Protein AF-A0A8J3RKN8-F1 (afdb_monomer_lite)

Sequence (64 aa):
MASTRREMALVALLDDITALAGATDDLEEAARAALSTVCELTGWPLGHLGVPADDGQGFVSAGI

pLDDT: mean 89.52, std 7.95, range [47.56, 95.56]

Structure (mmCIF, N/CA/C/O backbone):
data_AF-A0A8J3RKN8-F1
#
_entry.id   AF-A0A8J3RKN8-F1
#
loop_
_atom_site.group_PDB
_atom_site.id
_atom_site.type_symbol
_atom_site.label_atom_id
_atom_site.label_alt_id
_atom_site.label_comp_id
_atom_site.label_asym_id
_atom_site.label_entity_id
_atom_site.label_seq_id
_atom_site.pdbx_PDB_ins_code
_atom_site.Cartn_x
_atom_site.Cartn_y
_atom_site.Cartn_z
_atom_site.occupancy
_atom_site.B_iso_or_equiv
_atom_site.auth_seq_id
_atom_site.auth_comp_id
_atom_site.auth_asym_id
_atom_site.auth_atom_id
_atom_site.pdbx_PDB_model_num
ATOM 1 N N . MET A 1 1 ? -9.149 13.935 21.029 1.00 47.56 1 MET A N 1
ATOM 2 C CA . MET A 1 1 ? -8.645 12.541 21.053 1.00 47.56 1 MET A CA 1
ATOM 3 C C . MET A 1 1 ? -9.048 11.767 19.787 1.00 47.56 1 MET A C 1
ATOM 5 O O . MET A 1 1 ? -9.560 10.662 19.884 1.00 47.56 1 MET A O 1
ATOM 9 N N . ALA A 1 2 ? -8.824 12.333 18.593 1.00 57.12 2 A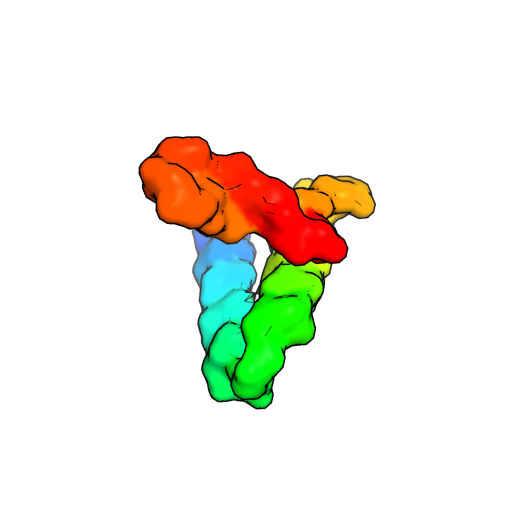LA A N 1
ATOM 10 C CA . ALA A 1 2 ? -9.081 11.658 17.312 1.00 57.12 2 ALA A CA 1
ATOM 11 C C . ALA A 1 2 ? -7.786 11.217 16.595 1.00 57.12 2 ALA A C 1
ATOM 13 O O . ALA A 1 2 ? -7.851 10.372 15.707 1.00 57.12 2 ALA A O 1
ATOM 14 N N . SER A 1 3 ? -6.616 11.749 16.990 1.00 72.69 3 SER A N 1
ATOM 15 C CA . SER A 1 3 ? -5.354 11.475 16.288 1.00 72.69 3 SER A CA 1
ATOM 16 C C . SER A 1 3 ? -4.855 10.049 16.531 1.00 72.69 3 SER A C 1
ATOM 18 O O . SER A 1 3 ? -4.560 9.358 15.567 1.00 72.69 3 SER A O 1
ATOM 20 N N . THR A 1 4 ? -4.938 9.533 17.763 1.00 85.38 4 THR A N 1
ATOM 21 C CA . THR A 1 4 ? -4.416 8.197 18.106 1.00 85.38 4 THR A CA 1
ATOM 22 C C . THR A 1 4 ? -5.082 7.059 17.331 1.00 85.38 4 THR A C 1
ATOM 24 O O . THR A 1 4 ? -4.397 6.166 16.853 1.00 85.38 4 THR A O 1
ATOM 27 N N . ARG A 1 5 ? -6.413 7.083 17.141 1.00 90.50 5 ARG A N 1
ATOM 28 C CA . ARG A 1 5 ? -7.100 6.029 16.367 1.00 90.50 5 ARG A CA 1
ATOM 29 C C . ARG A 1 5 ? -6.684 6.054 14.898 1.00 90.50 5 ARG A C 1
ATOM 31 O O . ARG A 1 5 ? -6.470 5.003 14.308 1.00 90.50 5 ARG A O 1
ATOM 38 N N . ARG A 1 6 ? -6.590 7.252 14.316 1.00 89.50 6 ARG A N 1
ATOM 39 C CA . ARG A 1 6 ? -6.162 7.429 12.926 1.00 89.50 6 ARG A CA 1
ATOM 40 C C . ARG A 1 6 ? -4.712 6.987 12.748 1.00 89.50 6 ARG A C 1
ATOM 42 O O . ARG A 1 6 ? -4.422 6.261 11.812 1.00 89.50 6 ARG A O 1
ATOM 49 N N . GLU A 1 7 ? -3.829 7.405 13.647 1.00 93.25 7 GLU A N 1
ATOM 50 C CA . GLU A 1 7 ? -2.414 7.027 13.648 1.00 93.25 7 GLU A CA 1
ATOM 51 C C . GLU A 1 7 ? -2.247 5.511 13.759 1.00 93.25 7 GLU A C 1
ATOM 53 O O . GLU A 1 7 ? -1.549 4.926 12.942 1.00 93.25 7 GLU A O 1
ATOM 58 N N . MET A 1 8 ? -2.953 4.857 14.687 1.00 94.69 8 MET A N 1
ATOM 59 C CA . MET A 1 8 ? -2.934 3.396 14.810 1.00 94.69 8 MET A CA 1
ATOM 60 C C . MET A 1 8 ? -3.399 2.693 13.533 1.00 94.69 8 MET A C 1
ATOM 62 O O . MET A 1 8 ? -2.789 1.711 13.128 1.00 94.69 8 MET A O 1
ATOM 66 N N . ALA A 1 9 ? -4.456 3.195 12.892 1.00 93.44 9 ALA A N 1
ATOM 67 C CA . ALA A 1 9 ? -4.961 2.609 11.655 1.00 93.44 9 ALA A CA 1
ATOM 68 C C . ALA A 1 9 ? -3.977 2.780 10.484 1.00 93.44 9 ALA A C 1
ATOM 70 O O . ALA A 1 9 ? -3.824 1.873 9.675 1.00 93.44 9 ALA A O 1
ATOM 71 N N . LEU A 1 10 ? -3.273 3.915 10.417 1.00 93.88 10 LEU A N 1
ATOM 72 C CA . LEU A 1 10 ? -2.215 4.133 9.428 1.00 93.88 10 LEU A CA 1
ATOM 73 C C . LEU A 1 10 ? -0.989 3.253 9.692 1.00 93.88 10 LEU A C 1
ATOM 75 O O . LEU A 1 10 ? -0.401 2.744 8.746 1.00 93.88 10 LEU A O 1
ATOM 79 N N . VAL A 1 11 ? -0.609 3.055 10.957 1.00 95.44 11 VAL A N 1
ATOM 80 C CA . VAL A 1 11 ? 0.486 2.140 11.319 1.00 95.44 11 VAL A CA 1
ATOM 81 C C . VAL A 1 11 ? 0.131 0.702 10.946 1.00 95.44 11 VAL A C 1
ATOM 83 O O . VAL A 1 11 ? 0.952 0.039 10.325 1.00 95.44 11 VAL A O 1
ATOM 86 N N . ALA A 1 12 ? -1.087 0.248 11.255 1.00 95.00 12 ALA A N 1
ATOM 87 C CA . ALA A 1 12 ? -1.558 -1.082 10.867 1.00 95.00 12 ALA A CA 1
ATOM 88 C C . ALA A 1 12 ? -1.545 -1.270 9.341 1.00 95.00 12 ALA A C 1
ATOM 90 O O . ALA A 1 12 ? -1.019 -2.259 8.853 1.00 95.00 12 ALA A O 1
ATOM 91 N N . LEU A 1 13 ? -2.016 -0.271 8.585 1.00 94.94 13 LEU A N 1
ATOM 92 C CA . LEU A 1 13 ? -1.959 -0.295 7.121 1.00 94.94 13 LEU A CA 1
ATOM 93 C C . LEU A 1 13 ? -0.530 -0.459 6.587 1.00 94.94 13 LEU A C 1
ATOM 95 O O . LEU A 1 13 ? -0.307 -1.211 5.643 1.00 94.94 13 LEU A O 1
ATOM 99 N N . LEU A 1 14 ? 0.434 0.270 7.154 1.00 94.62 14 LEU A N 1
ATOM 100 C CA . LEU A 1 14 ? 1.830 0.177 6.725 1.00 94.62 14 LEU A CA 1
ATOM 101 C C . LEU A 1 14 ? 2.437 -1.191 7.053 1.00 94.62 14 LEU A C 1
ATOM 103 O O . LEU A 1 14 ? 3.215 -1.705 6.249 1.00 94.62 14 LEU A O 1
ATOM 107 N N . ASP A 1 15 ? 2.079 -1.775 8.197 1.00 95.56 15 ASP A N 1
ATOM 108 C CA . ASP A 1 15 ? 2.509 -3.120 8.590 1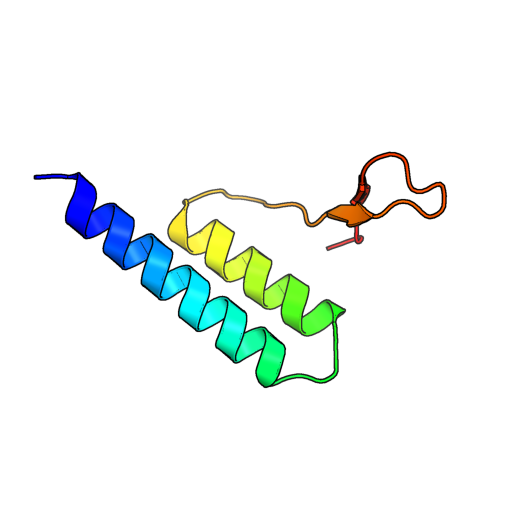.00 95.56 15 ASP A CA 1
ATOM 109 C C . ASP A 1 15 ? 1.957 -4.176 7.621 1.00 95.56 15 ASP A C 1
ATOM 111 O O . ASP A 1 15 ? 2.724 -4.955 7.055 1.00 95.56 15 ASP A O 1
ATOM 115 N N . ASP A 1 16 ? 0.658 -4.108 7.311 1.00 93.62 16 ASP A N 1
ATOM 116 C CA . ASP A 1 16 ? -0.007 -5.011 6.365 1.00 93.62 16 ASP A CA 1
ATOM 117 C C . ASP A 1 16 ? 0.617 -4.933 4.962 1.00 93.62 16 ASP A C 1
ATOM 119 O O . ASP A 1 16 ? 0.948 -5.958 4.363 1.00 93.62 16 ASP A O 1
ATOM 123 N N . ILE A 1 17 ? 0.836 -3.721 4.436 1.00 92.31 17 ILE A N 1
ATOM 124 C CA . ILE A 1 17 ? 1.468 -3.525 3.119 1.00 92.31 17 ILE A CA 1
ATOM 125 C C . ILE A 1 17 ? 2.906 -4.057 3.115 1.00 92.31 17 ILE A C 1
ATOM 127 O O . ILE A 1 17 ? 3.334 -4.668 2.136 1.00 92.31 17 ILE A O 1
ATOM 131 N N . THR A 1 18 ? 3.652 -3.852 4.203 1.00 92.69 18 THR A N 1
ATOM 132 C CA . THR A 1 18 ? 5.032 -4.347 4.323 1.00 92.69 18 THR A CA 1
ATOM 133 C C . THR A 1 18 ? 5.068 -5.873 4.351 1.00 92.69 18 THR A C 1
ATOM 135 O O . THR A 1 18 ? 5.899 -6.478 3.673 1.00 92.69 18 THR A O 1
ATOM 138 N N . ALA A 1 19 ? 4.151 -6.504 5.086 1.00 92.19 19 ALA A N 1
ATOM 139 C CA . ALA A 1 19 ? 4.030 -7.956 5.135 1.00 92.19 19 ALA A CA 1
ATOM 140 C C . ALA A 1 19 ? 3.671 -8.542 3.762 1.00 92.19 19 ALA A C 1
ATOM 142 O O . ALA A 1 19 ? 4.294 -9.512 3.336 1.00 92.19 19 ALA A O 1
ATOM 143 N N . LEU A 1 20 ? 2.726 -7.923 3.044 1.00 90.25 20 LEU A N 1
ATOM 144 C CA . LEU A 1 20 ? 2.347 -8.320 1.684 1.00 90.25 20 LEU A CA 1
ATOM 145 C C . LEU A 1 20 ? 3.531 -8.226 0.719 1.00 90.25 20 LEU A C 1
ATOM 147 O O . LEU A 1 20 ? 3.819 -9.186 0.011 1.00 90.25 20 LEU A O 1
ATOM 151 N N . ALA A 1 21 ? 4.258 -7.106 0.738 1.00 86.00 21 ALA A N 1
ATOM 152 C CA . ALA A 1 21 ? 5.422 -6.900 -0.120 1.00 86.00 21 ALA A CA 1
ATOM 153 C C . ALA A 1 21 ? 6.564 -7.894 0.158 1.00 86.00 21 ALA A C 1
ATOM 155 O O . ALA A 1 21 ? 7.337 -8.197 -0.743 1.00 86.00 21 ALA A O 1
ATOM 156 N N . GLY A 1 22 ? 6.686 -8.398 1.390 1.00 88.12 22 GLY A N 1
ATOM 157 C CA . GLY A 1 22 ? 7.678 -9.414 1.751 1.00 88.12 22 GLY A CA 1
ATOM 158 C C . GLY A 1 22 ? 7.243 -10.861 1.497 1.00 88.12 22 GLY A C 1
ATOM 159 O O . GLY A 1 22 ? 8.075 -11.760 1.604 1.00 88.12 22 GLY A O 1
ATOM 160 N N . ALA A 1 23 ? 5.960 -11.102 1.214 1.00 88.25 23 ALA A N 1
ATOM 161 C CA . ALA A 1 23 ? 5.381 -12.442 1.102 1.00 88.25 23 ALA A CA 1
ATOM 162 C C . ALA A 1 23 ? 5.222 -12.942 -0.343 1.00 88.25 23 ALA A C 1
ATOM 164 O O . ALA A 1 23 ? 4.993 -14.137 -0.536 1.00 88.25 23 ALA A O 1
ATOM 165 N N . THR A 1 24 ? 5.332 -12.063 -1.341 1.00 87.06 24 THR A N 1
ATOM 166 C CA . THR A 1 24 ? 5.232 -12.416 -2.764 1.00 87.06 24 THR A CA 1
ATOM 167 C C . THR A 1 24 ? 6.465 -11.946 -3.533 1.00 87.06 24 THR A C 1
ATOM 169 O O . THR A 1 24 ? 7.041 -10.903 -3.230 1.00 87.06 24 THR A O 1
ATOM 172 N N . ASP A 1 25 ? 6.853 -12.725 -4.542 1.00 87.62 25 ASP A N 1
ATOM 173 C CA . ASP A 1 25 ? 7.868 -12.346 -5.530 1.00 87.62 25 ASP A CA 1
ATOM 174 C C . ASP A 1 25 ? 7.238 -11.636 -6.750 1.00 87.62 25 ASP A C 1
ATOM 176 O O . ASP A 1 25 ? 7.948 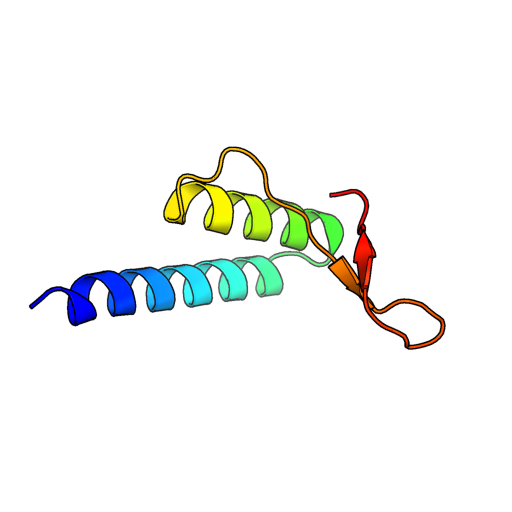-11.232 -7.675 1.00 87.62 25 ASP A O 1
ATOM 180 N N . ASP A 1 26 ? 5.908 -11.481 -6.770 1.00 89.19 26 ASP A N 1
ATOM 181 C CA . ASP A 1 26 ? 5.156 -10.814 -7.830 1.00 89.19 26 ASP A CA 1
ATOM 182 C C . ASP A 1 26 ? 4.743 -9.396 -7.405 1.00 89.19 26 ASP A C 1
ATOM 184 O O . ASP A 1 26 ? 3.888 -9.175 -6.542 1.00 89.19 26 ASP A O 1
ATOM 188 N N . LEU A 1 27 ? 5.353 -8.408 -8.061 1.00 85.00 27 LEU A N 1
ATOM 189 C CA . LEU A 1 27 ? 5.085 -6.994 -7.822 1.00 85.00 27 LEU A CA 1
ATOM 190 C C . LEU A 1 27 ? 3.628 -6.610 -8.118 1.00 85.00 27 LEU A C 1
ATOM 192 O O . LEU A 1 27 ? 3.075 -5.757 -7.424 1.00 85.00 27 LEU A O 1
ATOM 196 N N . GLU A 1 28 ? 3.010 -7.198 -9.143 1.00 87.81 28 GLU A N 1
ATOM 197 C CA . GLU A 1 28 ? 1.637 -6.881 -9.540 1.00 87.81 28 GLU A CA 1
ATOM 198 C C . GLU A 1 28 ? 0.640 -7.396 -8.498 1.00 87.81 28 GLU A C 1
ATOM 200 O O . GLU A 1 28 ? -0.296 -6.687 -8.119 1.00 87.81 28 GLU A O 1
ATOM 205 N N . GLU A 1 29 ? 0.874 -8.604 -7.985 1.00 89.00 29 GLU A N 1
ATOM 206 C CA . GLU A 1 29 ? 0.086 -9.188 -6.900 1.00 89.00 29 GLU A CA 1
ATOM 207 C C . GLU A 1 29 ? 0.205 -8.353 -5.618 1.00 89.00 29 GLU A C 1
ATOM 209 O O . GLU A 1 29 ? -0.815 -7.955 -5.042 1.00 89.00 29 GLU A O 1
ATOM 214 N N . ALA A 1 30 ? 1.435 -8.008 -5.214 1.00 89.88 30 ALA A N 1
ATOM 215 C CA . ALA A 1 30 ? 1.687 -7.150 -4.054 1.00 89.88 30 ALA A CA 1
ATOM 216 C C . ALA A 1 30 ? 0.980 -5.796 -4.188 1.00 89.88 30 ALA A C 1
ATOM 218 O O . ALA A 1 30 ? 0.348 -5.308 -3.248 1.00 89.88 30 ALA A O 1
ATOM 219 N N . ALA A 1 31 ? 1.064 -5.190 -5.373 1.00 90.19 31 ALA A N 1
ATOM 220 C CA . ALA A 1 31 ? 0.452 -3.907 -5.673 1.00 90.19 31 ALA A CA 1
ATOM 221 C C . ALA A 1 31 ? -1.081 -3.950 -5.632 1.00 90.19 31 ALA A C 1
ATOM 223 O O . ALA A 1 31 ? -1.696 -3.050 -5.055 1.00 90.19 31 ALA A O 1
ATOM 224 N N . ARG A 1 32 ? -1.706 -4.987 -6.207 1.00 91.38 32 ARG A N 1
ATOM 225 C CA . ARG A 1 32 ? -3.165 -5.194 -6.145 1.00 91.38 32 ARG A CA 1
ATOM 226 C C . ARG A 1 32 ? -3.636 -5.326 -4.702 1.00 91.38 32 ARG A C 1
ATOM 228 O O . ARG A 1 32 ? -4.596 -4.661 -4.313 1.00 91.38 32 ARG A O 1
ATOM 235 N N . ALA A 1 33 ? -2.942 -6.139 -3.909 1.00 91.69 33 ALA A N 1
ATOM 236 C CA . ALA A 1 33 ? -3.275 -6.338 -2.504 1.00 91.69 33 ALA A CA 1
ATOM 237 C C . ALA A 1 33 ? -3.127 -5.035 -1.702 1.00 91.69 33 ALA A C 1
ATOM 239 O O . ALA A 1 33 ? -4.066 -4.626 -1.022 1.00 91.69 33 ALA A O 1
ATOM 240 N N . ALA A 1 34 ? -2.006 -4.324 -1.858 1.00 92.94 34 ALA A N 1
ATOM 241 C CA . ALA A 1 34 ? -1.775 -3.046 -1.187 1.00 92.94 34 ALA A CA 1
ATOM 242 C C . ALA A 1 34 ? -2.836 -1.990 -1.548 1.00 92.94 34 ALA A C 1
ATOM 244 O O . ALA A 1 34 ? -3.333 -1.282 -0.670 1.00 92.94 34 ALA A O 1
ATOM 245 N N . LEU A 1 35 ? -3.220 -1.900 -2.827 1.00 93.62 35 LEU A N 1
ATOM 246 C CA . LEU A 1 35 ? -4.260 -0.980 -3.286 1.00 93.62 35 LEU A CA 1
ATOM 247 C C . LEU A 1 35 ? -5.629 -1.308 -2.670 1.00 93.62 35 LEU A C 1
ATOM 249 O O . LEU A 1 35 ? -6.337 -0.384 -2.261 1.00 93.62 35 LEU A O 1
ATOM 253 N N . SER A 1 36 ? -5.977 -2.597 -2.556 1.00 93.12 36 SER A N 1
ATOM 254 C CA . SER A 1 36 ? -7.205 -3.048 -1.883 1.00 93.12 36 SER A CA 1
ATOM 255 C C . SER A 1 36 ? -7.229 -2.600 -0.426 1.00 93.12 36 SER A C 1
ATOM 257 O O . SER A 1 36 ? -8.175 -1.932 -0.012 1.00 93.12 36 SER A O 1
ATOM 259 N N . THR A 1 37 ? -6.154 -2.852 0.329 1.00 93.94 37 THR A N 1
ATOM 260 C CA . THR A 1 37 ? -6.064 -2.484 1.752 1.00 93.94 37 THR A CA 1
ATOM 261 C C . THR A 1 37 ? -6.200 -0.973 1.964 1.00 93.94 37 THR A C 1
ATOM 263 O O . THR A 1 37 ? -6.878 -0.520 2.890 1.00 93.94 37 THR A O 1
ATOM 266 N N . VAL A 1 38 ? -5.610 -0.157 1.081 1.00 94.31 38 VAL A N 1
ATOM 267 C CA . VAL A 1 38 ? -5.776 1.307 1.120 1.00 94.31 38 VAL A CA 1
ATOM 268 C C . VAL A 1 38 ? -7.227 1.705 0.851 1.00 94.31 38 VAL A C 1
ATOM 270 O O . VAL A 1 38 ? -7.772 2.545 1.574 1.00 94.31 38 VAL A O 1
ATOM 273 N N . CYS A 1 39 ? -7.868 1.126 -0.166 1.00 95.31 39 CYS A N 1
ATOM 274 C CA . CYS A 1 39 ? -9.265 1.420 -0.496 1.00 95.31 39 CYS A CA 1
ATOM 275 C C . CYS A 1 39 ? -10.205 1.034 0.654 1.00 95.31 39 CYS A C 1
ATOM 277 O O . CYS A 1 39 ? -11.056 1.832 1.043 1.00 95.31 39 CYS A O 1
ATOM 279 N N . GLU A 1 40 ? -9.996 -0.133 1.262 1.00 94.38 40 GLU A N 1
ATOM 280 C CA . GLU A 1 40 ? -10.760 -0.619 2.414 1.00 94.38 40 GLU A CA 1
ATOM 281 C C . GLU A 1 40 ? -10.632 0.308 3.626 1.00 94.38 40 GLU A C 1
ATOM 283 O O . GLU A 1 40 ? -11.642 0.686 4.225 1.00 94.38 40 GLU A O 1
ATOM 288 N N . LEU A 1 41 ? -9.411 0.742 3.961 1.00 94.00 41 LEU A N 1
ATOM 289 C CA . LEU A 1 41 ? -9.194 1.648 5.090 1.00 94.00 41 LEU A CA 1
ATOM 290 C C . LEU A 1 41 ? -9.805 3.034 4.849 1.00 94.00 41 LEU A C 1
ATOM 292 O O . LEU A 1 41 ? -10.348 3.658 5.764 1.00 94.00 41 LEU A O 1
ATOM 296 N N . THR A 1 42 ? -9.649 3.559 3.636 1.00 92.00 42 THR A N 1
ATOM 297 C CA . THR A 1 42 ? -10.065 4.929 3.294 1.00 92.00 42 THR A CA 1
ATOM 298 C C . THR A 1 42 ? -11.545 5.033 2.939 1.00 92.00 42 THR A C 1
ATOM 300 O O . THR A 1 42 ? -12.103 6.132 2.976 1.00 92.00 42 THR A O 1
ATOM 303 N N . GLY A 1 43 ? -12.188 3.910 2.609 1.00 94.56 43 GLY A N 1
ATOM 304 C CA . GLY A 1 43 ? -13.543 3.857 2.067 1.00 94.56 43 GLY A CA 1
ATOM 305 C C . GLY A 1 43 ? -13.636 4.349 0.621 1.00 94.56 43 GLY A C 1
ATOM 306 O O . GLY A 1 43 ? -14.730 4.672 0.155 1.00 94.56 43 GLY A O 1
ATOM 307 N N . TRP A 1 44 ? -12.509 4.467 -0.085 1.00 94.19 44 TRP A N 1
ATOM 308 C CA . TRP A 1 44 ? -12.512 4.860 -1.489 1.00 94.19 44 TRP A CA 1
ATOM 309 C C . TRP A 1 44 ? -12.973 3.694 -2.368 1.00 94.19 44 TRP A C 1
ATOM 311 O O . TRP A 1 44 ? -12.509 2.572 -2.189 1.00 94.19 44 TRP A O 1
ATOM 321 N N . PRO A 1 45 ? -13.878 3.939 -3.332 1.00 90.38 45 PRO A N 1
ATOM 322 C CA . PRO A 1 45 ? -14.434 2.876 -4.167 1.00 90.38 45 PRO A CA 1
ATOM 323 C C . PRO A 1 45 ? -13.447 2.364 -5.222 1.00 90.38 45 PRO A C 1
ATOM 325 O O . PRO A 1 45 ? -13.650 1.289 -5.777 1.00 90.38 45 PRO A O 1
ATOM 328 N N . LEU A 1 46 ? -12.422 3.159 -5.538 1.00 88.69 46 LEU A N 1
ATOM 329 C CA . LEU A 1 46 ? -11.395 2.843 -6.517 1.00 88.69 46 LEU A CA 1
ATOM 330 C C . LEU A 1 46 ? -10.101 3.564 -6.136 1.00 88.69 46 LEU A C 1
ATOM 332 O O . LEU A 1 46 ? -10.135 4.716 -5.694 1.00 88.69 46 LEU A O 1
ATOM 336 N N . GLY A 1 47 ? -8.975 2.894 -6.357 1.00 88.50 47 GLY A N 1
ATOM 337 C CA . GLY A 1 47 ? -7.642 3.469 -6.262 1.00 88.50 47 GLY A CA 1
ATOM 338 C C . GLY A 1 47 ? -6.880 3.299 -7.575 1.00 88.50 47 GLY A C 1
ATOM 339 O O . GLY A 1 47 ? -7.290 2.535 -8.444 1.00 88.50 47 GLY A O 1
ATOM 340 N N . HIS A 1 48 ? -5.767 4.017 -7.707 1.00 90.12 48 HIS A N 1
ATOM 341 C CA . HIS A 1 48 ? -4.829 3.848 -8.812 1.00 90.12 48 HIS A CA 1
ATOM 342 C C . HIS A 1 48 ? -3.407 3.781 -8.278 1.00 90.12 48 HIS A C 1
ATOM 344 O O . HIS A 1 48 ? -2.999 4.637 -7.488 1.00 90.12 48 HIS A O 1
ATOM 350 N N . LEU A 1 49 ? -2.646 2.796 -8.750 1.00 90.94 49 LEU A N 1
ATOM 351 C CA . LEU A 1 49 ? -1.213 2.728 -8.502 1.00 90.94 49 LEU A CA 1
ATOM 352 C C . LEU A 1 49 ? -0.451 3.399 -9.651 1.00 90.94 49 LEU A C 1
ATOM 354 O O . LEU A 1 49 ? -0.677 3.098 -10.825 1.00 90.94 49 LEU A O 1
ATOM 358 N N . GLY A 1 50 ? 0.462 4.303 -9.301 1.00 91.56 50 GLY A N 1
ATOM 359 C CA . GLY A 1 50 ? 1.411 4.897 -10.234 1.00 91.56 50 GLY A CA 1
ATOM 360 C C . GLY A 1 50 ? 2.793 4.270 -10.080 1.00 91.56 50 GLY A C 1
ATOM 361 O O . GLY A 1 50 ? 3.289 4.160 -8.960 1.00 91.56 50 GLY A O 1
ATOM 362 N N . VAL A 1 51 ? 3.427 3.908 -11.193 1.00 89.94 51 VAL A N 1
ATOM 363 C CA . VAL A 1 51 ? 4.855 3.561 -11.246 1.00 89.94 51 VAL A CA 1
ATOM 364 C C . VAL A 1 51 ? 5.637 4.712 -11.878 1.00 89.94 51 VAL A C 1
ATOM 366 O O . VAL A 1 51 ? 5.058 5.473 -12.659 1.00 89.94 51 VAL A O 1
ATOM 369 N N . PRO A 1 52 ? 6.922 4.899 -11.532 1.00 92.94 52 PRO A N 1
ATOM 370 C CA . PRO A 1 52 ?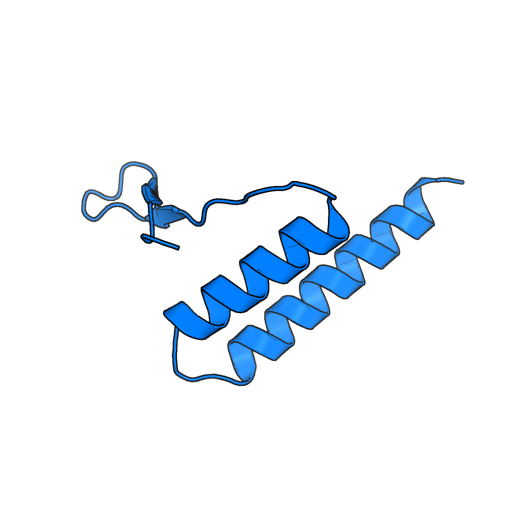 7.747 5.920 -12.168 1.00 92.94 52 PRO A CA 1
ATOM 371 C C . PRO A 1 52 ? 7.722 5.784 -13.693 1.00 92.94 52 PRO A C 1
ATOM 373 O O . PRO A 1 52 ? 7.800 4.674 -14.215 1.00 92.94 52 PRO A O 1
ATOM 376 N N . ALA A 1 53 ? 7.601 6.908 -14.396 1.00 93.44 53 ALA A N 1
ATOM 377 C CA . ALA 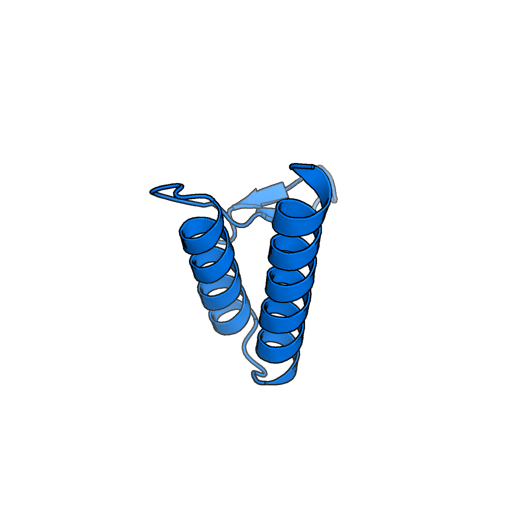A 1 53 ? 7.732 6.931 -15.848 1.00 93.44 53 ALA A CA 1
ATOM 378 C C . ALA A 1 53 ? 9.186 6.642 -16.273 1.00 93.44 53 ALA A C 1
ATOM 380 O O . ALA A 1 53 ? 10.124 7.019 -15.565 1.00 93.44 53 ALA A O 1
ATOM 381 N N . ASP A 1 54 ? 9.384 6.027 -17.444 1.00 92.81 54 ASP A N 1
ATOM 382 C CA . ASP A 1 54 ? 10.720 5.678 -17.964 1.00 92.81 54 ASP A CA 1
ATOM 383 C C . ASP A 1 54 ? 11.621 6.904 -18.195 1.00 92.81 54 ASP A C 1
ATOM 385 O O . ASP A 1 54 ? 12.844 6.824 -18.095 1.00 92.81 54 ASP A O 1
ATOM 389 N N . ASP A 1 55 ? 11.022 8.060 -18.486 1.00 92.88 55 ASP A N 1
ATOM 390 C CA . ASP A 1 55 ? 11.720 9.342 -18.638 1.00 92.88 55 ASP A CA 1
ATOM 391 C C . ASP A 1 55 ? 12.075 10.003 -17.289 1.00 92.88 55 ASP A C 1
ATOM 393 O O . ASP A 1 55 ? 12.677 11.082 -17.247 1.00 92.88 55 ASP A O 1
ATOM 397 N N . GLY A 1 56 ? 11.707 9.364 -16.174 1.00 89.31 56 GLY A N 1
ATOM 398 C CA . GLY A 1 56 ? 11.872 9.871 -14.816 1.00 89.31 56 GLY A CA 1
ATOM 399 C C . GLY A 1 56 ? 10.991 11.080 -14.496 1.00 89.31 56 GLY A C 1
ATOM 400 O O . GLY A 1 56 ? 11.189 11.712 -13.456 1.00 89.31 56 GLY A O 1
ATOM 401 N N . GLN A 1 57 ? 10.046 11.439 -15.369 1.00 90.75 57 GLN A N 1
ATOM 402 C CA . GLN A 1 57 ? 9.165 12.589 -15.203 1.00 90.75 57 GLN A CA 1
ATOM 403 C C . GLN A 1 57 ? 7.772 12.132 -14.764 1.00 90.75 57 GLN A C 1
ATOM 405 O O . GLN A 1 57 ? 6.863 11.903 -15.557 1.00 90.75 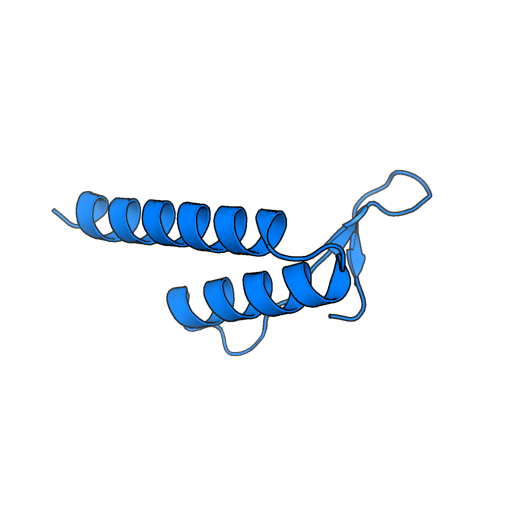57 GLN A O 1
ATOM 410 N N . GLY A 1 58 ? 7.584 12.057 -13.447 1.00 91.81 58 GLY A N 1
ATOM 411 C CA . GLY A 1 58 ? 6.288 11.764 -12.841 1.00 91.81 58 GLY A CA 1
ATOM 412 C C . GLY A 1 58 ? 5.969 10.271 -12.772 1.00 91.81 58 GLY A C 1
ATOM 413 O O . GLY A 1 58 ? 6.857 9.438 -12.592 1.00 91.81 58 GLY A O 1
ATOM 414 N N . PHE A 1 59 ? 4.677 9.955 -12.849 1.00 92.06 59 PHE A N 1
ATOM 415 C CA . PHE A 1 59 ? 4.152 8.603 -12.681 1.00 92.06 59 PHE A CA 1
ATOM 416 C C . PHE A 1 59 ? 3.194 8.258 -13.817 1.00 92.06 59 PHE A C 1
ATOM 418 O O . PHE A 1 59 ? 2.376 9.086 -14.223 1.00 92.06 59 PHE A O 1
ATOM 425 N N . VAL A 1 60 ? 3.261 7.015 -14.279 1.00 93.19 60 VAL A N 1
ATOM 426 C CA . VAL A 1 60 ? 2.298 6.416 -15.206 1.00 93.19 60 VAL A CA 1
ATOM 427 C C . VAL A 1 60 ? 1.475 5.362 -14.478 1.00 93.19 60 VAL A C 1
ATOM 429 O O . VAL A 1 60 ? 1.911 4.799 -13.475 1.00 93.19 60 VAL A O 1
ATOM 432 N N . SER A 1 61 ? 0.258 5.109 -14.957 1.00 89.31 61 SER A N 1
ATOM 433 C CA . SER A 1 61 ? -0.593 4.077 -14.363 1.00 89.31 61 SER A CA 1
ATOM 434 C C . SER A 1 61 ? 0.066 2.705 -14.493 1.00 89.31 61 SER A C 1
ATOM 436 O O . SER A 1 61 ? 0.511 2.333 -15.576 1.00 89.31 61 SER A O 1
ATOM 438 N N . ALA A 1 62 ? 0.069 1.943 -13.400 1.00 86.50 62 ALA A N 1
ATOM 439 C CA . ALA A 1 62 ? 0.553 0.567 -13.375 1.00 86.50 62 ALA A CA 1
ATOM 440 C C . ALA A 1 62 ? -0.386 -0.424 -14.094 1.00 86.50 62 ALA A C 1
ATOM 442 O O . ALA A 1 62 ? -0.056 -1.598 -14.205 1.00 86.50 62 ALA A O 1
ATOM 443 N N . GLY A 1 63 ? -1.568 0.019 -14.547 1.00 82.12 63 GLY A N 1
ATOM 444 C CA . GLY A 1 63 ? -2.605 -0.877 -15.078 1.00 82.12 63 GLY A CA 1
ATOM 445 C C . GLY A 1 63 ? -3.306 -1.712 -13.997 1.00 82.12 63 GLY A C 1
ATOM 446 O O . GLY A 1 63 ? -3.905 -2.746 -14.304 1.00 82.12 63 GLY A O 1
ATOM 447 N N . ILE A 1 64 ? -3.213 -1.263 -12.741 1.00 74.00 64 ILE A N 1
ATOM 448 C CA . ILE A 1 64 ? -3.779 -1.889 -11.542 1.00 74.00 64 ILE A CA 1
ATOM 449 C C . ILE A 1 64 ? -4.902 -1.023 -10.981 1.00 74.00 64 ILE A C 1
ATOM 451 O O . ILE A 1 64 ? -4.700 0.215 -10.880 1.00 74.00 64 ILE A O 1
#

Radius of gyration: 13.7 Å; chains: 1; bounding box: 26×25×40 Å

Secondary structure (DSSP, 8-state):
--HHHHHHHHHHHHHHHHHHHHH-S-HHHHHHHHHHHHHHHHT-S----EEE-TTSSSEEE---

Foldseek 3Di:
DPVVVVVVLVVVLVVVLVVLVVPDPDPVSSVVVSQVSVCVSVVPPDDWDWDQDPVNPDTDTPVD

Organism: NCBI:txid28887